Protein AF-F0TEY8-F1 (afdb_monomer_lite)

Secondary structure (DSSP, 8-state):
-HHHHHT-SS----SSS-SEEEEEESHHHHHHHHHHTGGGTTTPEEEEEE-SS---------

Foldseek 3Di:
DVVVQVVDPPHDDDPPQDQEDEFEEAPVSQVVVCVSCVVPVVRYHYHYHYPDPDDDDDDDDD

Radius of gyration: 12.98 Å; chains: 1; bounding box: 21×25×39 Å

pLDDT: mean 84.36, std 18.41, range [32.28, 96.75]

InterPro domains:
  IPR002504 NAD kinase [PF01513] (8-56)
  IPR016064 NAD kinase/diacylglycerol kinase-like domain superfamily [SSF111331] (9-57)
  IPR017438 Inorganic polyphosphate/ATP-NAD kinase, N-terminal [G3DSA:3.40.50.10330] (1-59)

Organism: Lactobacillus amylovorus (NCBI:txid1604)

Sequence (62 aa):
MREAIEASSVLQIDDENPDIVIAIGGDGTLMSAFHKYFDQIDHIGFVGIHTGHLGFFILGMN

Structure (mmCIF, N/CA/C/O backbone):
data_AF-F0TEY8-F1
#
_entry.id   AF-F0TEY8-F1
#
loop_
_atom_site.group_PDB
_atom_site.id
_atom_site.type_symbol
_atom_site.label_atom_id
_atom_site.label_alt_id
_atom_site.label_comp_id
_atom_site.label_asym_id
_atom_site.label_entity_id
_atom_site.label_seq_id
_atom_site.pdbx_PDB_ins_code
_atom_site.Cartn_x
_atom_site.Cartn_y
_atom_site.Cartn_z
_atom_site.occupancy
_atom_site.B_iso_or_equiv
_atom_site.auth_seq_id
_atom_site.auth_comp_id
_atom_site.auth_asym_id
_atom_site.auth_atom_id
_atom_site.pdbx_PDB_model_num
ATOM 1 N N . MET A 1 1 ? 3.740 9.503 8.299 1.00 83.12 1 MET A N 1
ATOM 2 C CA . MET A 1 1 ? 2.585 8.699 7.834 1.00 83.12 1 MET A CA 1
ATOM 3 C C . MET A 1 1 ? 2.237 7.597 8.820 1.00 83.12 1 MET A C 1
ATOM 5 O O . MET A 1 1 ? 1.114 7.611 9.291 1.00 83.12 1 MET A O 1
ATOM 9 N N . ARG A 1 2 ? 3.180 6.722 9.206 1.00 87.19 2 ARG A N 1
ATOM 10 C CA . ARG A 1 2 ? 2.952 5.699 10.246 1.00 87.19 2 ARG A CA 1
ATOM 11 C C . ARG A 1 2 ? 2.371 6.271 11.547 1.00 87.19 2 ARG A C 1
ATOM 13 O O . ARG A 1 2 ? 1.303 5.844 11.944 1.00 87.19 2 ARG A O 1
ATOM 20 N N . GLU A 1 3 ? 2.989 7.303 12.117 1.00 92.69 3 GLU A N 1
ATOM 21 C CA . GLU A 1 3 ? 2.478 7.952 13.342 1.00 92.69 3 GLU A CA 1
ATOM 22 C C . GLU A 1 3 ? 1.050 8.506 13.183 1.00 92.69 3 GLU A C 1
ATOM 24 O O . GLU A 1 3 ? 0.248 8.441 14.105 1.00 92.69 3 GLU A O 1
ATOM 29 N N . ALA A 1 4 ? 0.701 9.022 11.998 1.00 91.56 4 ALA A N 1
ATOM 30 C CA . ALA A 1 4 ? -0.645 9.528 11.720 1.00 91.56 4 ALA A CA 1
ATOM 31 C C . ALA A 1 4 ? -1.680 8.397 11.590 1.00 91.56 4 ALA A C 1
ATOM 33 O O . ALA A 1 4 ? -2.835 8.583 11.960 1.00 91.56 4 ALA A O 1
ATOM 34 N N . ILE A 1 5 ? -1.264 7.232 11.081 1.00 92.62 5 ILE A N 1
ATOM 35 C CA . ILE A 1 5 ? -2.093 6.021 11.044 1.00 92.62 5 ILE A CA 1
ATOM 36 C C . ILE A 1 5 ? -2.288 5.492 12.466 1.00 92.62 5 ILE A C 1
ATOM 38 O O . ILE A 1 5 ? -3.414 5.223 12.858 1.00 92.62 5 ILE A O 1
ATOM 42 N N . GLU A 1 6 ? -1.220 5.421 13.259 1.00 93.00 6 GLU A N 1
ATOM 43 C CA . GLU A 1 6 ? -1.263 4.953 14.650 1.00 93.00 6 GLU A CA 1
ATOM 44 C C . GLU A 1 6 ? -2.070 5.887 15.567 1.00 93.00 6 GLU A C 1
ATOM 46 O O . GLU A 1 6 ? -2.676 5.434 16.534 1.00 93.00 6 GLU A O 1
ATOM 51 N N . ALA A 1 7 ? -2.123 7.184 1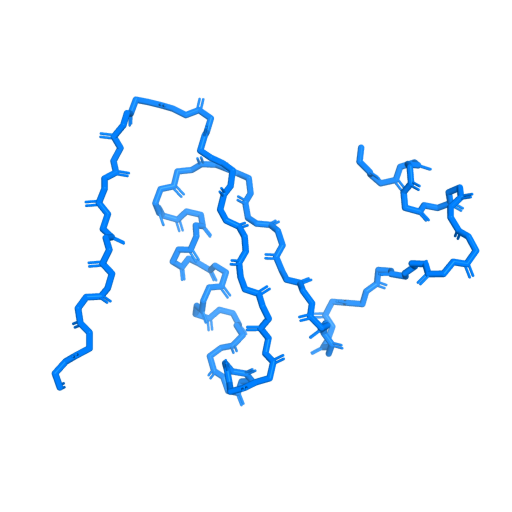5.254 1.00 95.56 7 ALA A N 1
ATOM 52 C CA . ALA A 1 7 ? -2.971 8.150 15.951 1.00 95.56 7 ALA A CA 1
ATOM 53 C C . ALA A 1 7 ? -4.456 8.082 15.538 1.00 95.56 7 ALA A C 1
ATOM 55 O O . ALA A 1 7 ? -5.299 8.710 16.182 1.00 95.56 7 ALA A O 1
ATOM 56 N N . SER A 1 8 ? -4.789 7.359 14.466 1.00 95.06 8 SER A N 1
ATOM 57 C CA . SER A 1 8 ? -6.163 7.185 13.999 1.00 95.06 8 SER A CA 1
ATOM 58 C C . SER A 1 8 ? -6.824 5.995 14.689 1.00 95.06 8 SER A C 1
ATOM 60 O O . SER A 1 8 ? -6.258 4.911 14.766 1.00 95.06 8 SER A O 1
ATOM 62 N N . SER A 1 9 ? -8.068 6.159 15.135 1.00 96.00 9 SER A N 1
ATOM 63 C CA . SER A 1 9 ? -8.866 5.056 15.688 1.00 96.00 9 SER A CA 1
ATOM 64 C C . SER A 1 9 ? -9.518 4.169 14.622 1.00 96.00 9 SER A C 1
ATOM 66 O O . SER A 1 9 ? -10.132 3.162 14.967 1.00 96.00 9 SER A O 1
ATOM 68 N N . VAL A 1 10 ? -9.425 4.549 13.343 1.00 95.50 10 VAL A N 1
ATOM 69 C CA . VAL A 1 10 ? -10.128 3.890 12.226 1.00 95.50 10 VAL A CA 1
ATOM 70 C C . VAL A 1 10 ? -9.193 3.363 11.141 1.00 95.50 10 VAL A C 1
ATOM 72 O O . VAL A 1 10 ? -9.666 2.818 10.151 1.00 95.50 10 VAL A O 1
ATOM 75 N N . LEU A 1 11 ? -7.879 3.544 11.292 1.00 94.50 11 LEU A N 1
ATOM 76 C CA . LEU A 1 11 ? -6.884 3.044 10.345 1.00 94.50 11 LEU A CA 1
ATOM 77 C C . LEU A 1 11 ? -6.004 2.000 11.022 1.00 94.50 11 LEU A C 1
ATOM 79 O O . LEU A 1 11 ? -5.698 2.102 12.208 1.00 94.50 11 LEU A O 1
ATOM 83 N N . GLN A 1 12 ? -5.582 1.009 10.248 1.00 95.00 12 GLN A N 1
ATOM 84 C CA . GLN A 1 12 ? -4.697 -0.061 10.690 1.00 95.00 12 GLN A CA 1
ATOM 85 C C . GLN A 1 12 ? -3.660 -0.335 9.602 1.00 95.00 12 GLN A C 1
ATOM 87 O O . GLN A 1 12 ? -3.884 -0.035 8.430 1.00 95.00 12 GLN A O 1
ATOM 92 N N . ILE A 1 13 ? -2.505 -0.863 10.003 1.00 94.62 13 ILE A N 1
ATOM 93 C CA . ILE A 1 13 ? -1.478 -1.328 9.069 1.00 94.62 13 ILE A CA 1
ATOM 94 C C . ILE A 1 13 ? -1.630 -2.842 8.968 1.00 94.62 13 ILE A C 1
ATOM 96 O O . ILE A 1 13 ? -1.392 -3.539 9.953 1.00 94.62 13 ILE A O 1
ATOM 100 N N . ASP A 1 14 ? -2.023 -3.313 7.788 1.00 95.31 14 ASP A N 1
ATOM 101 C CA . ASP A 1 14 ? -2.145 -4.728 7.443 1.00 95.31 14 ASP A CA 1
ATOM 102 C C . ASP A 1 14 ? -1.306 -4.992 6.187 1.00 95.31 14 ASP A C 1
ATOM 104 O O . ASP A 1 14 ? -1.569 -4.437 5.121 1.00 95.31 14 ASP A O 1
ATOM 108 N N . ASP A 1 15 ? -0.248 -5.788 6.334 1.00 94.06 15 ASP A N 1
ATOM 109 C CA . ASP A 1 15 ? 0.642 -6.136 5.227 1.00 94.06 15 ASP A CA 1
ATOM 110 C C . ASP A 1 15 ? 0.131 -7.332 4.406 1.00 94.06 15 ASP A C 1
ATOM 112 O O . ASP A 1 15 ? 0.610 -7.522 3.285 1.00 94.06 15 ASP A O 1
ATOM 116 N N . GLU A 1 16 ? -0.819 -8.109 4.931 1.00 95.56 16 GLU A N 1
ATOM 117 C CA . GLU A 1 16 ? -1.309 -9.358 4.340 1.00 95.56 16 GLU A CA 1
ATOM 118 C C . GLU A 1 16 ? -2.578 -9.124 3.510 1.00 95.56 16 GLU A C 1
ATOM 120 O O . GLU A 1 16 ? -2.661 -9.593 2.373 1.00 95.56 16 GLU A O 1
ATOM 125 N N . ASN A 1 17 ? -3.542 -8.372 4.052 1.00 95.94 17 ASN A N 1
ATOM 126 C CA . ASN A 1 17 ? -4.834 -8.101 3.413 1.00 95.94 17 ASN A CA 1
ATOM 127 C C . ASN A 1 17 ? -5.248 -6.617 3.543 1.00 95.94 17 ASN A C 1
ATOM 129 O O . ASN A 1 17 ? -6.207 -6.296 4.249 1.00 95.94 17 ASN A O 1
ATOM 133 N N . PRO A 1 18 ? -4.525 -5.691 2.889 1.00 96.75 18 PRO A N 1
ATOM 134 C CA . PRO A 1 18 ? -4.849 -4.268 2.934 1.00 96.75 18 PRO A CA 1
ATOM 135 C C . PRO A 1 18 ? -6.096 -3.935 2.104 1.00 96.75 18 PRO A C 1
ATOM 137 O O . PRO A 1 18 ? -6.315 -4.519 1.052 1.00 96.75 18 PRO A O 1
ATOM 140 N N . ASP A 1 19 ? -6.849 -2.907 2.498 1.00 96.62 19 ASP A N 1
ATOM 141 C CA . ASP A 1 19 ? -7.856 -2.282 1.619 1.00 96.62 19 ASP A CA 1
ATOM 142 C C . ASP A 1 19 ? -7.222 -1.244 0.675 1.00 96.62 19 ASP A C 1
ATOM 144 O O . ASP A 1 19 ? -7.703 -0.982 -0.429 1.00 96.62 19 ASP A O 1
ATOM 148 N N . ILE A 1 20 ? -6.132 -0.608 1.123 1.00 94.69 20 ILE A N 1
ATOM 149 C CA . ILE A 1 20 ? -5.424 0.449 0.394 1.00 94.69 20 ILE A CA 1
ATOM 150 C C . ILE A 1 20 ? -3.916 0.241 0.522 1.00 94.69 20 ILE A C 1
ATOM 152 O O . ILE A 1 20 ? -3.384 0.125 1.625 1.00 94.69 20 ILE A O 1
ATOM 156 N N . VAL A 1 21 ? -3.211 0.299 -0.607 1.00 95.81 21 VAL A N 1
ATOM 157 C CA . VAL A 1 21 ? -1.747 0.281 -0.673 1.00 95.81 21 VAL A CA 1
ATOM 158 C C . VAL A 1 21 ? -1.238 1.638 -1.149 1.00 95.81 21 VAL A C 1
ATOM 160 O O . VAL A 1 21 ? -1.558 2.091 -2.249 1.00 95.81 21 VAL A O 1
ATOM 163 N N . ILE A 1 22 ? -0.410 2.287 -0.326 1.00 93.81 22 ILE A N 1
ATOM 164 C CA . ILE A 1 22 ? 0.223 3.571 -0.656 1.00 93.81 22 ILE A CA 1
ATOM 165 C C . ILE A 1 22 ? 1.693 3.330 -1.015 1.00 93.81 22 ILE A C 1
ATOM 167 O O . ILE A 1 22 ? 2.523 3.067 -0.145 1.00 93.81 22 ILE A O 1
ATOM 171 N N . ALA A 1 23 ? 2.025 3.443 -2.299 1.00 93.00 23 ALA A N 1
ATOM 172 C CA . ALA A 1 23 ? 3.380 3.282 -2.817 1.00 93.00 23 ALA A CA 1
ATOM 173 C C . ALA A 1 23 ? 4.071 4.648 -2.941 1.00 93.00 23 ALA A C 1
ATOM 175 O O . ALA A 1 23 ? 3.661 5.481 -3.745 1.00 93.00 23 ALA A O 1
ATOM 176 N N . ILE A 1 24 ? 5.133 4.884 -2.164 1.00 91.62 24 ILE A N 1
ATOM 177 C CA . ILE A 1 24 ? 5.895 6.144 -2.178 1.00 91.62 24 ILE A CA 1
ATOM 178 C C . ILE A 1 24 ? 7.242 5.913 -2.868 1.00 91.62 24 ILE A C 1
ATOM 180 O O . ILE A 1 24 ? 8.088 5.198 -2.334 1.00 91.62 24 ILE A O 1
ATOM 184 N N . GLY A 1 25 ? 7.465 6.513 -4.036 1.00 88.44 25 GLY A N 1
ATOM 185 C CA . GLY A 1 25 ? 8.702 6.318 -4.792 1.00 88.44 25 GLY A CA 1
ATOM 186 C C . GLY A 1 25 ? 8.565 6.668 -6.268 1.00 88.44 25 GLY A C 1
ATOM 187 O O . GLY A 1 25 ? 8.041 7.726 -6.590 1.00 88.44 25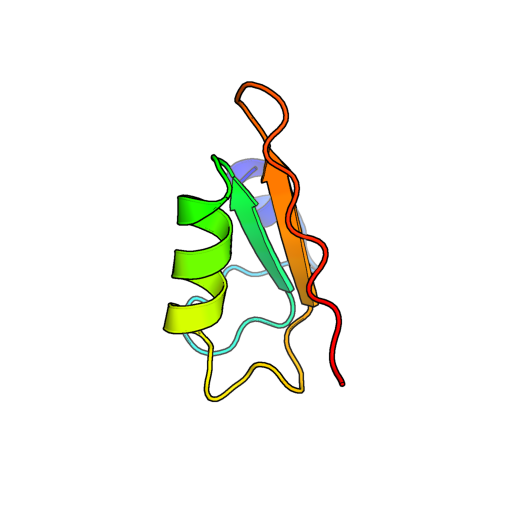 GLY A O 1
ATOM 188 N N . GLY A 1 26 ? 9.077 5.805 -7.147 1.00 85.88 26 GLY A N 1
ATOM 189 C CA . GLY A 1 26 ? 8.924 5.920 -8.602 1.00 85.88 26 GLY A CA 1
ATOM 190 C C . GLY A 1 26 ? 7.932 4.905 -9.176 1.00 85.88 26 GLY A C 1
ATOM 191 O O . GLY A 1 26 ? 7.365 4.103 -8.433 1.00 85.88 26 GLY A O 1
ATOM 192 N N . ASP A 1 27 ? 7.814 4.838 -10.503 1.00 83.88 27 ASP A N 1
ATOM 193 C CA . ASP A 1 27 ? 6.995 3.822 -11.192 1.00 83.88 27 ASP A CA 1
ATOM 194 C C . ASP A 1 27 ? 7.368 2.392 -10.786 1.00 83.88 27 ASP A C 1
ATOM 196 O O . ASP A 1 27 ? 6.502 1.551 -10.560 1.00 83.88 27 ASP A O 1
ATOM 200 N N . GLY A 1 28 ? 8.669 2.124 -10.620 1.00 88.00 28 GLY A N 1
ATOM 201 C CA . GLY A 1 28 ? 9.154 0.827 -10.149 1.00 88.00 28 GLY A CA 1
ATOM 202 C C . GLY A 1 28 ? 8.632 0.467 -8.755 1.00 88.00 28 GLY A C 1
ATOM 203 O O . GLY A 1 28 ? 8.349 -0.701 -8.493 1.00 88.00 28 GLY A O 1
ATOM 204 N N . THR A 1 29 ? 8.437 1.456 -7.877 1.00 92.25 29 THR A N 1
ATOM 205 C CA . THR A 1 29 ? 7.851 1.247 -6.546 1.00 92.25 29 THR A CA 1
ATOM 206 C C . THR A 1 29 ? 6.375 0.889 -6.656 1.00 92.25 29 THR A C 1
ATOM 208 O O . THR A 1 29 ? 5.929 -0.053 -6.004 1.00 92.25 29 THR A O 1
ATOM 211 N N . LEU A 1 30 ? 5.627 1.594 -7.510 1.00 89.69 30 LEU A N 1
ATOM 212 C CA . LEU A 1 30 ? 4.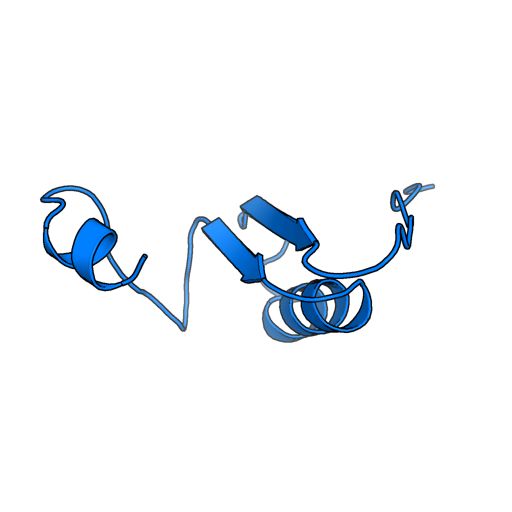211 1.312 -7.731 1.00 89.69 30 LEU A CA 1
ATOM 213 C C . LEU A 1 30 ? 4.011 -0.069 -8.373 1.00 89.69 30 LEU A C 1
ATOM 215 O O . LEU A 1 30 ? 3.213 -0.859 -7.881 1.00 89.69 30 LEU A O 1
ATOM 219 N N . MET A 1 31 ? 4.785 -0.409 -9.406 1.00 92.00 31 MET A N 1
ATOM 220 C CA . MET A 1 31 ? 4.743 -1.736 -10.033 1.00 92.00 31 MET A CA 1
ATOM 221 C C . MET A 1 31 ? 5.139 -2.854 -9.065 1.00 92.00 31 MET A C 1
ATOM 223 O O . MET A 1 31 ? 4.519 -3.912 -9.066 1.00 92.00 31 MET A O 1
ATOM 227 N N . SER A 1 32 ? 6.125 -2.621 -8.193 1.00 93.88 32 SER A N 1
ATOM 228 C CA . SER A 1 32 ? 6.481 -3.597 -7.152 1.00 93.88 32 SER A CA 1
ATOM 229 C C . SER A 1 32 ? 5.334 -3.818 -6.163 1.00 93.88 32 SER A C 1
ATOM 231 O O . SER A 1 32 ? 5.109 -4.949 -5.741 1.00 93.88 32 SER A O 1
ATOM 233 N N . ALA A 1 33 ? 4.582 -2.765 -5.824 1.00 94.19 33 ALA A N 1
ATOM 234 C CA . ALA A 1 33 ? 3.393 -2.877 -4.985 1.00 94.19 33 ALA A CA 1
ATOM 235 C C . ALA A 1 33 ? 2.274 -3.667 -5.684 1.00 94.19 33 ALA A C 1
ATOM 237 O O . ALA A 1 33 ? 1.711 -4.573 -5.075 1.00 94.19 33 ALA A O 1
ATOM 238 N N . PHE A 1 34 ? 2.007 -3.397 -6.966 1.00 93.31 34 PHE A N 1
ATOM 239 C CA . PHE A 1 34 ? 1.054 -4.184 -7.756 1.00 93.31 34 PHE A CA 1
ATOM 240 C C . PHE A 1 34 ? 1.443 -5.661 -7.824 1.00 93.31 34 PHE A C 1
ATOM 242 O O . PHE A 1 34 ? 0.605 -6.519 -7.579 1.00 93.31 34 PHE A O 1
ATOM 249 N N . HIS A 1 35 ? 2.712 -5.973 -8.103 1.00 94.31 35 HIS A N 1
ATOM 250 C CA . HIS A 1 35 ? 3.174 -7.361 -8.144 1.00 94.31 35 HIS A CA 1
ATOM 251 C C . HIS A 1 35 ? 3.065 -8.060 -6.785 1.00 94.31 35 HIS A C 1
ATOM 253 O O . HIS A 1 35 ? 2.698 -9.230 -6.746 1.00 94.31 35 HIS A O 1
ATOM 259 N N . LYS A 1 36 ? 3.357 -7.366 -5.674 1.00 95.81 36 LYS A N 1
ATOM 260 C CA . LYS A 1 36 ? 3.239 -7.940 -4.322 1.00 95.81 36 LYS A CA 1
ATOM 261 C C . LYS A 1 36 ? 1.806 -8.377 -4.010 1.00 95.81 36 LYS A C 1
ATOM 263 O O . LYS A 1 36 ? 1.615 -9.391 -3.351 1.00 95.81 36 LYS A O 1
ATOM 268 N N . TYR A 1 37 ? 0.825 -7.617 -4.484 1.00 96.69 37 TYR A N 1
ATOM 269 C CA . TYR A 1 37 ? -0.587 -7.815 -4.171 1.00 96.69 37 TYR A CA 1
ATOM 270 C C . TYR A 1 37 ? -1.409 -8.268 -5.382 1.00 96.69 37 TYR A C 1
ATOM 272 O O . TYR A 1 37 ? -2.621 -8.076 -5.408 1.00 96.69 37 TYR A O 1
ATOM 280 N N . PHE A 1 38 ? -0.759 -8.872 -6.384 1.00 94.38 38 PHE A N 1
ATOM 281 C CA . PHE A 1 38 ? -1.384 -9.208 -7.664 1.00 94.38 38 PHE A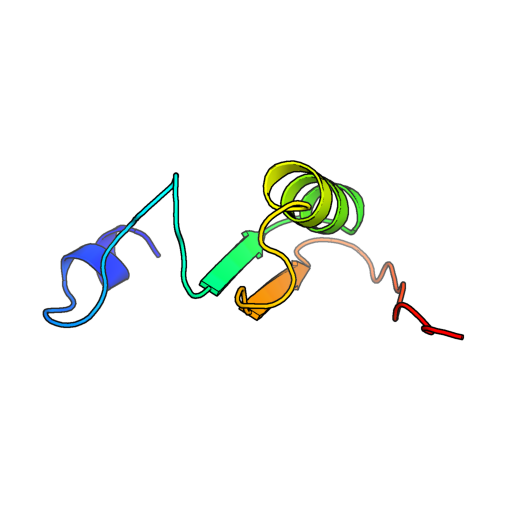 CA 1
ATOM 282 C C . PHE A 1 38 ? -2.622 -10.106 -7.508 1.00 94.38 38 PHE A C 1
ATOM 284 O O . PHE A 1 38 ? -3.636 -9.880 -8.157 1.00 94.38 38 PHE A O 1
ATOM 291 N N . ASP A 1 39 ? -2.575 -11.069 -6.587 1.00 95.62 39 ASP A N 1
ATOM 292 C CA . ASP A 1 39 ? -3.681 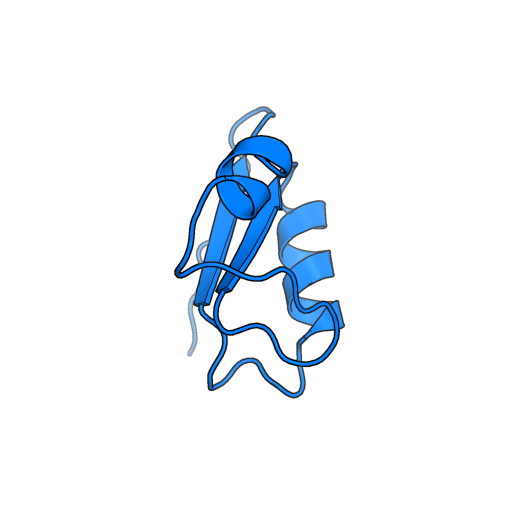-12.006 -6.333 1.00 95.62 39 ASP A CA 1
ATOM 293 C C . ASP A 1 39 ? -4.891 -11.362 -5.626 1.00 95.62 39 ASP A C 1
ATOM 295 O O . ASP A 1 39 ? -5.911 -12.010 -5.410 1.00 95.62 39 ASP A O 1
ATOM 299 N N . GLN A 1 40 ? -4.770 -10.091 -5.239 1.00 95.44 40 GLN A N 1
ATOM 300 C CA . GLN A 1 40 ? -5.738 -9.329 -4.450 1.00 95.44 40 GLN A CA 1
ATOM 301 C C . GLN A 1 40 ? -6.128 -8.001 -5.134 1.00 95.44 40 GLN A C 1
ATOM 303 O O . GLN A 1 40 ? -6.765 -7.139 -4.531 1.00 95.44 40 GLN A O 1
ATOM 308 N N . ILE A 1 41 ? -5.743 -7.804 -6.401 1.00 92.50 41 ILE A N 1
ATOM 309 C CA . ILE A 1 41 ? -5.920 -6.522 -7.112 1.00 92.50 41 ILE A CA 1
ATOM 310 C C . ILE A 1 41 ? -7.378 -6.093 -7.258 1.00 92.50 41 ILE A C 1
ATOM 312 O O . ILE A 1 41 ? -7.642 -4.903 -7.403 1.00 92.50 41 ILE A O 1
ATOM 316 N N . ASP A 1 42 ? -8.311 -7.043 -7.217 1.00 94.00 42 ASP A N 1
ATOM 317 C CA . ASP A 1 42 ? -9.731 -6.780 -7.436 1.00 94.00 42 ASP A CA 1
ATOM 318 C C . ASP A 1 42 ? -10.372 -5.996 -6.277 1.00 94.00 42 ASP A C 1
ATOM 320 O O . ASP A 1 42 ? -11.392 -5.334 -6.480 1.00 94.00 42 ASP A O 1
ATOM 324 N N . HIS A 1 43 ? -9.786 -6.039 -5.070 1.00 92.12 43 HIS A N 1
ATOM 325 C CA . HIS A 1 43 ? -10.306 -5.337 -3.887 1.00 92.12 43 HIS A CA 1
ATOM 326 C C . HIS A 1 43 ? -9.383 -4.253 -3.326 1.00 92.12 43 HIS A C 1
ATOM 328 O O . HIS A 1 43 ? -9.831 -3.460 -2.500 1.00 92.12 43 HIS A O 1
ATOM 334 N N . ILE A 1 44 ? -8.130 -4.174 -3.781 1.00 96.56 44 ILE A N 1
ATOM 335 C CA . ILE A 1 44 ? -7.147 -3.217 -3.257 1.00 96.56 44 ILE A CA 1
ATOM 336 C C . ILE A 1 44 ? -7.169 -1.899 -4.036 1.00 96.56 44 ILE A C 1
ATOM 338 O O . ILE A 1 44 ? -6.959 -1.853 -5.249 1.00 96.56 44 ILE A O 1
ATOM 342 N N . GLY A 1 45 ? -7.307 -0.784 -3.315 1.00 94.81 45 GLY A N 1
ATOM 343 C CA . GLY A 1 45 ? -7.050 0.551 -3.851 1.00 94.81 45 GLY A CA 1
ATOM 344 C C . GLY A 1 45 ? -5.555 0.887 -3.859 1.00 94.81 45 GLY A C 1
ATOM 345 O O . GLY A 1 45 ? -4.925 0.953 -2.805 1.00 94.81 45 GLY A O 1
ATOM 346 N N . PHE A 1 46 ? -4.975 1.175 -5.026 1.00 93.81 46 PHE A N 1
ATOM 347 C CA . PHE A 1 46 ? -3.571 1.594 -5.132 1.00 93.81 46 PHE A CA 1
ATOM 348 C C . PHE A 1 46 ? -3.436 3.115 -5.247 1.00 93.81 46 PHE A C 1
ATOM 350 O O . PHE A 1 46 ? -4.050 3.746 -6.108 1.00 93.81 46 PHE A O 1
ATOM 357 N N . VAL A 1 47 ? -2.574 3.703 -4.414 1.00 92.50 47 VAL A N 1
ATOM 358 C CA . VAL A 1 47 ? -2.219 5.128 -4.456 1.00 92.50 47 VAL A CA 1
ATOM 359 C C . VAL A 1 47 ? -0.712 5.268 -4.643 1.00 92.50 47 VAL A C 1
ATOM 361 O O . VAL A 1 47 ? 0.072 4.888 -3.776 1.00 92.50 47 VAL A O 1
ATOM 364 N N . GLY A 1 48 ? -0.296 5.838 -5.774 1.00 89.19 48 GLY A N 1
ATOM 365 C CA . GLY A 1 48 ? 1.101 6.183 -6.036 1.00 89.19 48 GLY A CA 1
ATOM 366 C C . GLY A 1 48 ? 1.420 7.612 -5.596 1.00 89.19 48 GLY A C 1
ATOM 367 O O . GLY A 1 48 ? 0.781 8.558 -6.049 1.00 89.19 48 GLY A O 1
ATOM 368 N N . ILE A 1 49 ? 2.432 7.782 -4.747 1.00 89.38 49 ILE A N 1
ATOM 369 C CA . ILE A 1 49 ? 3.026 9.080 -4.412 1.00 89.38 49 ILE A CA 1
ATOM 370 C C . ILE A 1 49 ? 4.401 9.132 -5.071 1.00 89.38 49 ILE A C 1
ATOM 372 O O . ILE A 1 49 ? 5.365 8.535 -4.585 1.00 89.38 49 ILE A O 1
ATOM 376 N N . HIS A 1 50 ? 4.479 9.845 -6.194 1.00 83.25 50 HIS A N 1
ATOM 377 C CA . HIS A 1 50 ? 5.719 9.980 -6.949 1.00 83.25 50 HIS A CA 1
ATOM 378 C C . HIS A 1 50 ? 6.630 11.026 -6.313 1.00 83.25 50 HIS A C 1
ATOM 380 O O . HIS A 1 50 ? 6.260 12.195 -6.215 1.00 83.25 50 HIS A O 1
ATOM 386 N N . THR A 1 51 ? 7.824 10.622 -5.888 1.00 77.44 51 THR A N 1
ATOM 387 C CA . THR A 1 51 ? 8.808 11.522 -5.258 1.00 77.44 51 THR A CA 1
ATOM 388 C C . THR A 1 51 ? 9.985 11.880 -6.182 1.00 77.44 51 THR A C 1
ATOM 390 O O . THR A 1 51 ? 10.948 12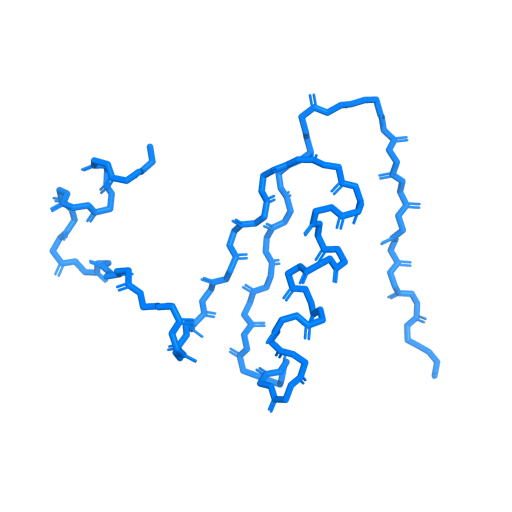.496 -5.729 1.00 77.44 51 THR A O 1
ATOM 393 N N . GLY A 1 52 ? 9.908 11.531 -7.480 1.00 64.25 52 GLY A N 1
ATOM 394 C CA . GLY A 1 52 ? 10.935 11.780 -8.511 1.00 64.25 52 GLY A CA 1
ATOM 395 C C . GLY A 1 52 ? 10.454 12.580 -9.741 1.00 64.25 52 GLY A C 1
ATOM 396 O O . GLY A 1 52 ? 9.376 13.167 -9.736 1.00 64.25 52 GLY A O 1
ATOM 397 N N . HIS A 1 53 ? 11.248 12.613 -10.824 1.00 60.31 53 HIS A N 1
ATOM 398 C CA . HIS A 1 53 ? 10.850 13.246 -12.096 1.00 60.31 53 HIS A CA 1
ATOM 399 C C . HIS A 1 53 ? 9.769 12.419 -12.807 1.00 60.31 53 HIS A C 1
ATOM 401 O O . HIS A 1 53 ? 9.875 11.198 -12.867 1.00 60.31 53 HIS A O 1
ATOM 407 N N . LEU A 1 54 ? 8.735 13.104 -13.300 1.00 53.28 54 LEU A N 1
ATOM 408 C CA . LEU A 1 54 ? 7.478 12.598 -13.866 1.00 53.28 54 LEU A CA 1
ATOM 409 C C . LEU A 1 54 ? 7.653 11.369 -14.790 1.00 53.28 54 LEU A C 1
ATOM 411 O O . LEU A 1 54 ? 7.943 11.516 -15.975 1.00 53.28 54 LEU A O 1
ATOM 415 N N . GLY A 1 55 ? 7.478 10.166 -14.240 1.00 45.38 55 GLY A N 1
ATOM 416 C CA . GLY A 1 55 ? 7.334 8.917 -14.985 1.00 45.38 55 GLY A CA 1
ATOM 417 C C . GLY A 1 55 ? 5.855 8.553 -14.990 1.00 45.38 55 GLY A C 1
ATOM 418 O O . GLY A 1 55 ? 5.207 8.585 -13.949 1.00 45.38 55 GLY A O 1
ATOM 419 N N . PHE A 1 56 ? 5.278 8.390 -16.176 1.00 49.12 56 PHE A N 1
ATOM 420 C CA . PHE A 1 56 ? 3.843 8.221 -16.382 1.00 49.12 56 PHE A CA 1
ATOM 421 C C . PHE A 1 56 ? 3.634 6.851 -17.024 1.00 49.12 56 PHE A C 1
ATOM 423 O O . PHE A 1 56 ? 4.032 6.650 -18.170 1.00 49.12 56 PHE A O 1
ATOM 430 N N . PHE A 1 57 ? 2.961 5.938 -16.327 1.00 47.44 57 PHE A N 1
ATOM 431 C CA . PHE A 1 57 ? 2.239 4.833 -16.954 1.00 47.44 57 PHE A CA 1
ATOM 432 C C . PHE A 1 57 ? 0.839 4.761 -16.341 1.00 47.44 57 PHE A C 1
ATOM 434 O O . PHE A 1 57 ? 0.610 4.144 -15.306 1.00 47.44 57 PHE A O 1
ATOM 441 N N . ILE A 1 58 ? -0.110 5.427 -17.004 1.00 41.47 58 ILE A N 1
ATOM 442 C CA . ILE A 1 58 ? -1.523 5.057 -16.916 1.00 41.47 58 ILE A CA 1
ATOM 443 C C . ILE A 1 58 ? -1.638 3.703 -17.618 1.00 41.47 58 ILE A C 1
ATOM 445 O O . ILE A 1 58 ? -1.389 3.594 -18.819 1.00 41.47 58 ILE A O 1
ATOM 449 N N . LEU A 1 59 ? -1.966 2.667 -16.850 1.00 43.41 59 LEU A N 1
ATOM 450 C CA . LEU A 1 59 ? -2.334 1.353 -17.364 1.00 43.41 59 LEU A CA 1
ATOM 451 C C . LEU A 1 59 ? -3.630 1.498 -18.172 1.00 43.41 59 LEU A C 1
ATOM 453 O O . LEU A 1 59 ? -4.722 1.604 -17.620 1.00 43.41 59 LEU A O 1
ATOM 457 N N . GLY A 1 60 ? -3.494 1.536 -19.497 1.00 39.75 60 GLY A N 1
ATOM 458 C CA . GLY A 1 60 ? -4.585 1.228 -20.408 1.00 39.75 60 GLY A CA 1
ATOM 459 C C . GLY A 1 60 ? -4.866 -0.267 -20.330 1.00 39.75 60 GLY A C 1
ATOM 460 O O . GLY A 1 60 ? -4.083 -1.066 -20.838 1.00 39.75 60 GLY A O 1
ATOM 461 N N . MET A 1 61 ? -5.961 -0.634 -19.672 1.00 34.53 61 MET A N 1
ATOM 462 C CA . MET A 1 61 ? -6.569 -1.952 -19.822 1.00 34.53 61 MET A CA 1
ATOM 463 C C . MET A 1 61 ? -7.308 -1.972 -21.169 1.00 34.53 61 MET A C 1
ATOM 465 O O . MET A 1 61 ? -8.224 -1.176 -21.376 1.00 34.53 61 MET A O 1
ATOM 469 N N . ASN A 1 62 ? -6.873 -2.842 -22.082 1.00 32.28 62 ASN A N 1
ATOM 470 C CA . ASN A 1 62 ? -7.682 -3.380 -23.180 1.00 32.28 62 ASN A CA 1
ATOM 471 C C . ASN A 1 62 ? -7.951 -4.850 -22.875 1.00 32.28 62 ASN A C 1
ATOM 473 O O . ASN A 1 62 ? -6.984 -5.508 -22.427 1.00 32.28 62 ASN A O 1
#